Protein AF-A0A978S5H8-F1 (afdb_monomer_lite)

Secondary structure (DSSP, 8-state):
-HHHHHHHTTS-HHHHHHHHHHTTT--SHHHHHHHHHHT-

Foldseek 3Di:
DVVLVVLLVPDDPVLVVVLVVCVVVDPDVVVSVVSSVVRD

Structure (mmCIF, N/CA/C/O backbone):
data_AF-A0A978S5H8-F1
#
_entry.id   AF-A0A978S5H8-F1
#
loop_
_atom_site.group_PDB
_atom_site.id
_atom_site.type_symbol
_atom_site.label_atom_id
_atom_site.label_alt_id
_atom_site.label_comp_id
_atom_site.label_asym_id
_atom_site.label_entity_id
_atom_site.label_seq_id
_atom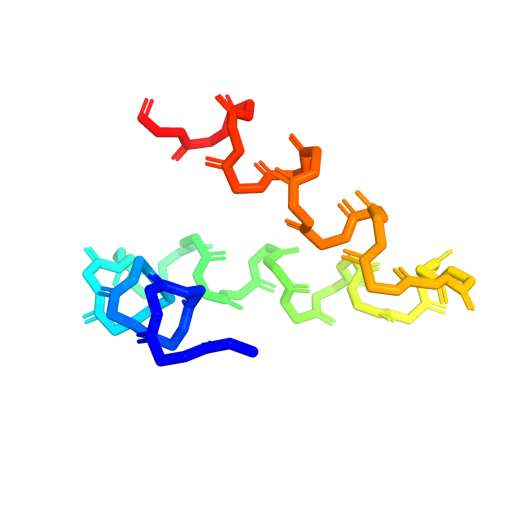_site.pdbx_PDB_ins_code
_atom_site.Cartn_x
_atom_site.Cartn_y
_atom_site.Cartn_z
_atom_site.occupancy
_atom_site.B_iso_or_equiv
_atom_site.auth_seq_id
_atom_site.auth_comp_id
_atom_site.auth_asym_id
_atom_site.auth_atom_id
_atom_site.pdbx_PDB_model_num
ATOM 1 N N . ASP A 1 1 ? -7.667 -2.911 -11.765 1.00 74.50 1 ASP A N 1
ATOM 2 C CA . ASP A 1 1 ? -8.503 -4.131 -11.706 1.00 74.50 1 ASP A CA 1
ATOM 3 C C . ASP A 1 1 ? -9.637 -3.987 -10.704 1.00 74.50 1 ASP A C 1
ATOM 5 O O . ASP A 1 1 ? -9.404 -3.432 -9.632 1.00 74.50 1 ASP A O 1
ATOM 9 N N . PRO A 1 2 ? -10.849 -4.483 -11.009 1.00 83.06 2 PRO A N 1
ATOM 10 C CA . PRO A 1 2 ? -11.984 -4.421 -10.082 1.00 83.06 2 PRO A CA 1
ATOM 11 C C . PRO A 1 2 ? -11.721 -5.167 -8.760 1.00 83.06 2 PRO A C 1
ATOM 13 O O . PRO A 1 2 ? -12.285 -4.808 -7.730 1.00 83.06 2 PRO A O 1
ATOM 16 N N . GLU A 1 3 ? -10.826 -6.159 -8.757 1.00 87.44 3 GLU A N 1
ATOM 17 C CA . GLU A 1 3 ? -10.441 -6.912 -7.557 1.00 87.44 3 GLU A CA 1
ATOM 18 C C . GLU A 1 3 ? -9.613 -6.086 -6.557 1.00 87.44 3 GLU A C 1
ATOM 20 O O . GLU A 1 3 ? -9.800 -6.209 -5.349 1.00 87.44 3 GLU A O 1
ATOM 25 N N . ILE A 1 4 ? -8.756 -5.182 -7.042 1.00 87.88 4 ILE A N 1
ATOM 26 C CA . ILE A 1 4 ? -7.960 -4.277 -6.194 1.00 87.88 4 ILE A CA 1
ATOM 27 C C . ILE A 1 4 ? -8.879 -3.283 -5.481 1.00 87.88 4 ILE A C 1
ATOM 29 O O . ILE A 1 4 ? -8.773 -3.087 -4.275 1.00 87.88 4 ILE A O 1
ATOM 33 N N . ILE A 1 5 ? -9.843 -2.713 -6.209 1.00 89.06 5 ILE A N 1
ATOM 34 C CA . ILE A 1 5 ? -10.818 -1.767 -5.648 1.00 89.06 5 ILE A CA 1
ATOM 35 C C . ILE A 1 5 ? -11.631 -2.437 -4.536 1.00 89.06 5 ILE A C 1
ATOM 37 O O . ILE A 1 5 ? -11.857 -1.836 -3.490 1.00 89.06 5 ILE A O 1
ATOM 41 N N . LYS A 1 6 ? -12.023 -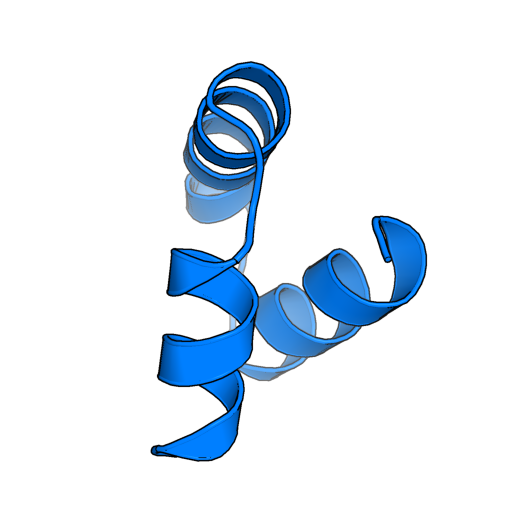3.701 -4.730 1.00 90.62 6 LYS A N 1
ATOM 42 C CA . LYS A 1 6 ? -12.773 -4.465 -3.730 1.00 90.62 6 LYS A CA 1
ATOM 43 C C . LYS A 1 6 ? -11.958 -4.732 -2.460 1.00 90.62 6 LYS A C 1
ATOM 45 O O . LYS A 1 6 ? -12.525 -4.721 -1.374 1.00 90.62 6 LYS A O 1
ATOM 50 N N . GLN A 1 7 ? -10.648 -4.952 -2.594 1.00 89.88 7 GLN A N 1
ATOM 51 C CA . GLN A 1 7 ? -9.745 -5.106 -1.451 1.00 89.88 7 GLN A CA 1
ATOM 52 C C . GLN A 1 7 ? -9.574 -3.783 -0.700 1.00 89.88 7 GLN A C 1
ATOM 54 O O . GLN A 1 7 ? -9.737 -3.766 0.513 1.00 89.88 7 GLN A O 1
ATOM 59 N N . ILE A 1 8 ? -9.368 -2.672 -1.416 1.00 89.94 8 ILE A N 1
ATOM 60 C CA . ILE A 1 8 ? -9.249 -1.333 -0.816 1.00 89.94 8 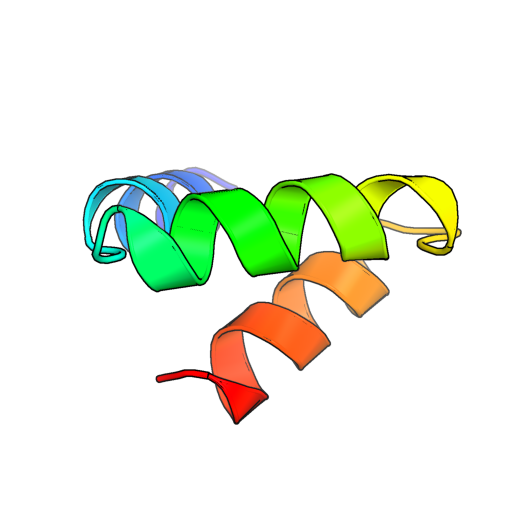ILE A CA 1
ATOM 61 C C . ILE A 1 8 ? -10.540 -0.931 -0.087 1.00 89.94 8 ILE A C 1
ATOM 63 O O . ILE A 1 8 ? -10.486 -0.401 1.016 1.00 89.94 8 ILE A O 1
ATOM 67 N N . GLN A 1 9 ? -11.711 -1.227 -0.658 1.00 90.44 9 GLN A N 1
ATOM 68 C CA . GLN A 1 9 ? -13.010 -0.971 -0.016 1.00 90.44 9 GLN A CA 1
ATOM 69 C C . GLN A 1 9 ? -13.264 -1.830 1.232 1.00 90.44 9 GLN A C 1
ATOM 71 O O . GLN A 1 9 ? -14.152 -1.503 2.015 1.00 90.44 9 GLN A O 1
ATOM 76 N N . GLY A 1 10 ? -12.530 -2.933 1.398 1.00 90.25 10 GLY A N 1
ATOM 77 C CA . GLY A 1 10 ? -12.602 -3.792 2.578 1.00 90.25 10 GLY A CA 1
ATOM 78 C C . GLY A 1 10 ? -11.639 -3.398 3.698 1.00 90.25 10 GLY A C 1
ATOM 79 O O . GLY A 1 10 ? -11.704 -4.003 4.764 1.00 90.25 10 GLY A O 1
ATOM 80 N N . LEU A 1 11 ? -10.753 -2.423 3.468 1.00 91.62 11 LEU A N 1
ATOM 81 C CA . LEU A 1 11 ? -9.781 -1.975 4.460 1.00 91.62 11 LEU A CA 1
ATOM 82 C C . LEU A 1 11 ? -10.455 -1.191 5.590 1.00 91.62 11 LEU A C 1
ATOM 84 O O . LEU A 1 11 ? -11.395 -0.422 5.375 1.00 91.62 11 LEU A O 1
ATOM 88 N N . SER A 1 12 ? -9.921 -1.348 6.798 1.00 93.69 12 SER A N 1
ATOM 89 C CA . SER A 1 12 ? -10.270 -0.492 7.935 1.00 93.69 12 SER A CA 1
ATOM 90 C C . SER A 1 12 ? -9.762 0.939 7.725 1.00 93.69 12 SER A C 1
ATOM 92 O O . SER A 1 12 ? -8.825 1.163 6.961 1.00 93.69 12 SER A O 1
ATOM 94 N N . ILE A 1 13 ? -10.331 1.911 8.448 1.00 92.44 13 ILE A N 1
ATOM 95 C CA . ILE A 1 13 ? -9.931 3.329 8.354 1.00 92.44 13 ILE A CA 1
ATOM 96 C C . ILE A 1 13 ? -8.420 3.501 8.576 1.00 92.4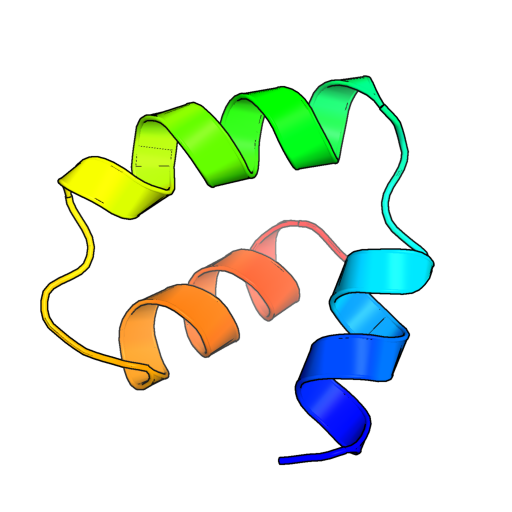4 13 ILE A C 1
ATOM 98 O O . ILE A 1 13 ? -7.763 4.113 7.744 1.00 92.44 13 ILE A O 1
ATOM 102 N N . GLU A 1 14 ? -7.857 2.873 9.611 1.00 93.06 14 GLU A N 1
ATOM 103 C CA . GLU A 1 14 ? -6.416 2.940 9.916 1.00 93.06 14 GLU A CA 1
ATOM 104 C C . GLU A 1 14 ? -5.544 2.402 8.767 1.00 93.06 14 GLU A C 1
ATOM 106 O O . GLU A 1 14 ? -4.488 2.947 8.456 1.00 93.06 14 GLU A O 1
ATOM 111 N N . GLN A 1 15 ? -6.002 1.350 8.082 1.00 92.44 15 GLN A N 1
ATOM 112 C CA . GLN A 1 15 ? -5.296 0.792 6.927 1.00 92.44 15 GLN A CA 1
ATOM 113 C C . GLN A 1 15 ? -5.392 1.716 5.712 1.00 92.44 15 GLN A C 1
ATOM 115 O O . GLN A 1 15 ? -4.433 1.841 4.960 1.00 92.44 15 GLN A O 1
ATOM 120 N N . LEU A 1 16 ? -6.533 2.377 5.522 1.00 92.88 16 LEU A N 1
ATOM 121 C CA . LEU A 1 16 ? -6.725 3.381 4.477 1.00 92.88 16 LEU A CA 1
ATOM 122 C C . LEU A 1 16 ? -5.828 4.606 4.694 1.00 92.88 16 LEU A C 1
ATOM 124 O O . LEU A 1 16 ? -5.292 5.137 3.722 1.00 92.88 16 LEU A O 1
ATOM 128 N N . GLU A 1 17 ? -5.618 5.016 5.945 1.00 93.75 17 GLU A N 1
ATOM 129 C CA . GLU A 1 17 ? -4.666 6.074 6.298 1.00 93.75 17 GLU A CA 1
ATOM 130 C C . GLU A 1 17 ? -3.223 5.651 5.988 1.00 93.75 17 GLU A C 1
ATOM 132 O O . GLU A 1 17 ? -2.537 6.354 5.246 1.00 93.75 17 GLU A O 1
ATOM 137 N N . SER A 1 18 ? -2.793 4.460 6.424 1.00 92.62 18 SER A N 1
ATOM 138 C CA . SER A 1 18 ? -1.456 3.932 6.096 1.00 92.62 18 SER A CA 1
ATOM 139 C C . SER A 1 18 ? -1.238 3.711 4.593 1.00 92.62 18 SER A C 1
ATOM 141 O O . SER A 1 18 ? -0.136 3.939 4.084 1.00 92.62 18 SER A O 1
ATOM 143 N N . LEU A 1 19 ? -2.277 3.285 3.866 1.00 93.25 19 LEU A N 1
ATOM 144 C CA . LEU A 1 19 ? -2.242 3.178 2.409 1.00 93.25 19 LEU A CA 1
ATOM 145 C C . LEU A 1 19 ? -2.060 4.559 1.785 1.00 93.25 19 LEU A C 1
ATOM 147 O O . LEU A 1 19 ? -1.269 4.689 0.862 1.00 93.25 19 LEU A O 1
ATOM 151 N N . GLY A 1 20 ? -2.761 5.578 2.285 1.00 91.00 20 GLY A N 1
ATOM 152 C CA . GLY A 1 20 ? -2.648 6.956 1.811 1.00 91.00 20 GLY A CA 1
ATOM 153 C C . GLY A 1 20 ? -1.257 7.553 2.021 1.00 91.00 20 GLY A C 1
ATOM 154 O O . GLY A 1 20 ? -0.756 8.225 1.125 1.00 91.00 20 GLY A O 1
ATOM 155 N N . GLU A 1 21 ? -0.610 7.271 3.152 1.00 93.00 21 GLU A N 1
ATOM 156 C CA . GLU A 1 21 ? 0.782 7.674 3.396 1.00 93.00 21 GLU A CA 1
ATOM 157 C C . GLU A 1 21 ? 1.750 6.960 2.444 1.00 93.00 21 GLU A C 1
ATOM 159 O O . G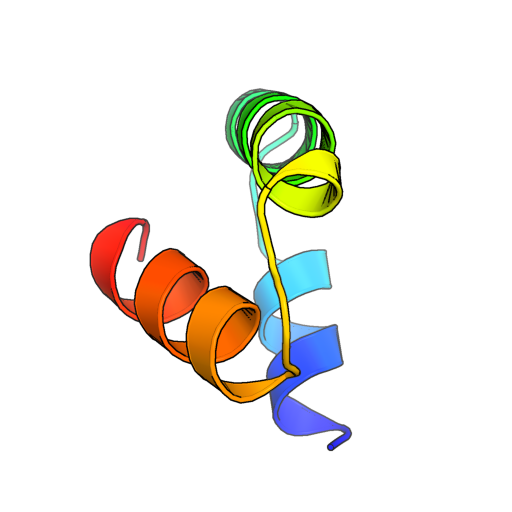LU A 1 21 ? 2.590 7.601 1.814 1.00 93.00 21 GLU A O 1
ATOM 164 N N . SER A 1 22 ? 1.580 5.646 2.275 1.00 92.31 22 SER A N 1
ATOM 165 C CA . SER A 1 22 ? 2.438 4.827 1.407 1.00 92.31 22 SER A CA 1
ATOM 166 C C . SER A 1 22 ? 2.191 5.087 -0.086 1.00 92.31 22 SER A C 1
ATOM 168 O O . SER A 1 22 ? 3.080 4.873 -0.905 1.00 92.31 22 SER A O 1
ATOM 170 N N . LEU A 1 23 ? 1.006 5.595 -0.450 1.00 93.44 23 LEU A N 1
ATOM 171 C CA . LEU A 1 23 ? 0.610 5.894 -1.829 1.00 93.44 23 LEU A CA 1
ATOM 172 C C . LEU A 1 23 ? 1.557 6.891 -2.500 1.00 93.44 23 LEU A C 1
ATOM 174 O O . LEU A 1 23 ? 1.739 6.830 -3.713 1.00 93.44 23 LEU A O 1
ATOM 178 N N . PHE A 1 24 ? 2.157 7.792 -1.720 1.00 91.75 24 PHE A N 1
ATOM 179 C CA . PHE A 1 24 ? 3.128 8.766 -2.215 1.00 91.75 24 PHE A CA 1
ATOM 180 C C . PHE A 1 24 ? 4.493 8.148 -2.558 1.00 91.75 24 PHE A C 1
ATOM 182 O O . PHE A 1 24 ? 5.217 8.730 -3.363 1.00 91.75 24 PHE A O 1
ATOM 189 N N . ASP A 1 25 ? 4.827 6.987 -1.989 1.00 92.25 25 ASP A N 1
ATOM 190 C CA . ASP A 1 25 ? 6.065 6.238 -2.255 1.00 92.25 25 ASP A CA 1
ATOM 191 C C . ASP A 1 25 ? 5.905 5.197 -3.378 1.00 92.25 25 ASP A C 1
ATOM 193 O O . ASP A 1 25 ? 6.891 4.669 -3.897 1.00 92.25 25 ASP A O 1
ATOM 197 N N . PHE A 1 26 ? 4.673 4.882 -3.782 1.00 94.25 26 PHE A N 1
ATOM 198 C CA . PHE A 1 26 ? 4.429 3.893 -4.828 1.00 94.25 26 PHE A CA 1
ATOM 199 C C . PHE A 1 26 ? 4.829 4.419 -6.203 1.00 94.25 26 PHE A C 1
ATOM 201 O O . PHE A 1 26 ? 4.472 5.528 -6.604 1.00 94.25 26 PHE A O 1
ATOM 208 N N . THR A 1 27 ? 5.544 3.584 -6.955 1.00 93.12 27 THR A N 1
ATOM 209 C CA . THR A 1 27 ? 5.965 3.913 -8.322 1.00 93.12 27 THR A CA 1
ATOM 210 C C . THR A 1 27 ? 4.990 3.324 -9.337 1.00 93.12 27 THR A C 1
ATOM 212 O O . THR A 1 27 ? 4.717 3.943 -10.365 1.00 93.12 27 THR A O 1
ATOM 215 N N . ASP A 1 28 ? 4.404 2.168 -9.016 1.00 92.88 28 ASP A N 1
ATOM 216 C CA . ASP A 1 28 ? 3.486 1.454 -9.894 1.00 92.88 28 ASP A CA 1
ATOM 217 C C . ASP A 1 28 ? 2.334 0.785 -9.135 1.00 92.88 28 ASP A C 1
ATOM 219 O O . ASP A 1 28 ? 2.348 0.593 -7.918 1.00 92.88 28 ASP A O 1
ATOM 223 N N . ILE A 1 29 ? 1.322 0.339 -9.888 1.00 89.44 29 ILE A N 1
ATOM 224 C CA . ILE A 1 29 ? 0.187 -0.416 -9.330 1.00 89.44 29 ILE A CA 1
ATOM 225 C C . ILE A 1 29 ? 0.648 -1.698 -8.609 1.00 89.44 29 ILE A C 1
ATOM 227 O O . ILE A 1 29 ? -0.042 -2.187 -7.716 1.00 89.44 29 ILE A O 1
ATOM 231 N N . ALA A 1 30 ? 1.802 -2.253 -8.996 1.00 92.12 30 ALA A N 1
ATOM 232 C CA . ALA A 1 30 ? 2.377 -3.440 -8.374 1.00 92.12 30 ALA A CA 1
ATOM 233 C C . ALA A 1 30 ? 2.735 -3.207 -6.896 1.00 92.12 30 ALA A C 1
ATOM 235 O O . ALA A 1 30 ? 2.542 -4.117 -6.091 1.00 92.12 30 ALA A O 1
ATOM 236 N N . ASP A 1 31 ? 3.165 -1.994 -6.530 1.00 93.62 31 ASP A N 1
ATOM 237 C CA . ASP A 1 31 ? 3.458 -1.628 -5.140 1.00 93.62 31 ASP A CA 1
ATOM 238 C C . ASP A 1 31 ? 2.175 -1.606 -4.301 1.00 93.62 31 ASP A C 1
ATOM 240 O O . ASP A 1 31 ? 2.134 -2.165 -3.206 1.00 93.62 31 ASP A O 1
ATOM 244 N N . VAL A 1 32 ? 1.082 -1.072 -4.861 1.00 91.81 32 VAL A N 1
ATOM 245 C CA . VAL A 1 32 ? -0.250 -1.098 -4.229 1.00 91.81 32 VAL A CA 1
ATOM 246 C C . VAL A 1 32 ? -0.709 -2.538 -3.993 1.00 91.81 32 VAL A C 1
ATOM 248 O O . VAL A 1 32 ? -1.232 -2.863 -2.929 1.00 91.81 32 VAL A O 1
ATOM 251 N N . VAL A 1 33 ? -0.518 -3.423 -4.976 1.00 91.88 33 VAL A N 1
ATOM 252 C CA . VAL A 1 33 ? -0.884 -4.842 -4.851 1.00 91.88 33 VAL A CA 1
ATOM 253 C C . VAL A 1 33 ? -0.030 -5.541 -3.793 1.00 91.88 33 VAL A C 1
ATOM 255 O O . VAL A 1 33 ? -0.574 -6.298 -2.989 1.00 91.88 33 VAL A O 1
ATOM 258 N N . ALA A 1 34 ? 1.278 -5.280 -3.759 1.00 92.81 34 ALA A N 1
ATOM 259 C CA . ALA A 1 34 ? 2.177 -5.834 -2.750 1.00 92.81 34 ALA A CA 1
ATOM 260 C C . ALA A 1 34 ? 1.803 -5.356 -1.337 1.00 92.81 34 ALA A C 1
ATOM 262 O O . ALA A 1 34 ? 1.717 -6.170 -0.416 1.00 92.81 34 ALA A O 1
ATOM 263 N N . TRP A 1 35 ? 1.493 -4.067 -1.182 1.00 94.12 35 TRP A N 1
ATOM 264 C CA . TRP A 1 35 ? 1.031 -3.485 0.076 1.00 94.12 35 TRP A CA 1
ATOM 265 C C . TRP A 1 35 ? -0.279 -4.128 0.548 1.00 94.12 35 TRP A C 1
ATOM 267 O O . TRP A 1 35 ? -0.377 -4.589 1.686 1.00 94.12 35 TRP A O 1
ATOM 277 N N . LEU A 1 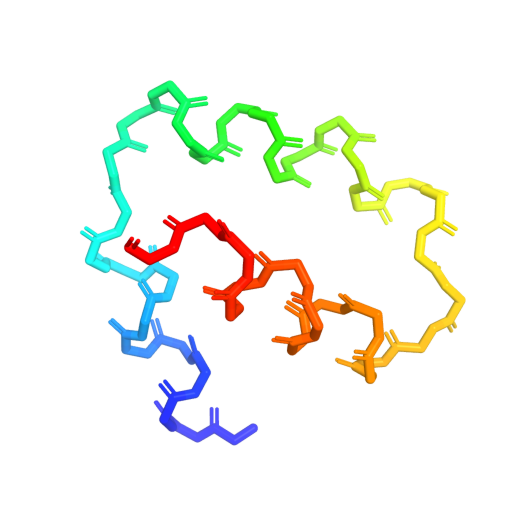36 ? -1.266 -4.258 -0.348 1.00 91.44 36 LEU A N 1
ATOM 278 C CA . LEU A 1 36 ? -2.547 -4.903 -0.039 1.00 91.44 36 LEU A CA 1
ATOM 279 C C . LEU A 1 36 ? -2.379 -6.368 0.379 1.00 91.44 36 LEU A C 1
ATOM 281 O O . LEU A 1 36 ? -3.142 -6.851 1.210 1.00 91.44 36 LEU A O 1
ATOM 285 N N . GLN A 1 37 ? -1.391 -7.079 -0.169 1.00 89.75 37 GLN A N 1
ATOM 286 C CA . GLN A 1 37 ? -1.084 -8.450 0.244 1.00 89.75 37 GLN A CA 1
ATOM 287 C C . GLN A 1 37 ? -0.401 -8.528 1.613 1.00 89.75 37 GLN A C 1
ATOM 289 O O . GLN A 1 37 ? -0.622 -9.500 2.333 1.00 89.75 37 GLN A O 1
ATOM 294 N N . GLN A 1 38 ? 0.414 -7.536 1.979 1.00 89.62 38 GLN A N 1
ATOM 295 C CA . GLN A 1 38 ? 1.078 -7.480 3.286 1.00 89.62 38 GLN A CA 1
ATOM 296 C C . GLN A 1 38 ? 0.141 -7.055 4.422 1.00 89.62 38 GLN A C 1
ATOM 298 O O . GLN A 1 38 ? 0.337 -7.482 5.557 1.00 89.62 38 GLN A O 1
ATOM 303 N N . HIS A 1 39 ? -0.872 -6.242 4.119 1.00 84.06 39 HIS A N 1
ATOM 304 C CA . HIS A 1 39 ? -1.825 -5.690 5.087 1.00 84.06 39 HIS A CA 1
ATOM 305 C C . HIS A 1 39 ? -3.202 -6.381 5.050 1.00 84.06 39 HIS A C 1
ATOM 307 O O . HIS A 1 39 ? -4.204 -5.793 5.459 1.00 84.06 39 HIS A O 1
ATOM 313 N N . ARG A 1 40 ? -3.260 -7.620 4.555 1.00 69.31 40 ARG A N 1
ATOM 314 C CA . ARG A 1 40 ? -4.477 -8.439 4.518 1.00 69.31 40 ARG A CA 1
ATOM 315 C C . ARG A 1 40 ? -4.762 -9.150 5.839 1.00 69.31 40 ARG A C 1
ATOM 317 O O . ARG A 1 40 ? -3.797 -9.609 6.486 1.00 69.31 40 ARG A O 1
#

Sequence (40 aa):
DPEIIKQIQGLSIEQLESLGESLFDFTDIADVVAWLQQHR

Radius of gyration: 9.35 Å; chains: 1; bounding box: 19×17×22 Å

pLDDT: mean 90.32, std 4.9, range [69.31, 94.25]